Protein AF-A0A7C3NTG4-F1 (afdb_monomer_lite)

pLDDT: mean 91.97, std 10.84, range [51.81, 98.12]

Structure (mmCIF, N/CA/C/O backbone):
data_AF-A0A7C3NTG4-F1
#
_entry.id   AF-A0A7C3NTG4-F1
#
loop_
_atom_site.group_PDB
_atom_site.id
_atom_site.type_symbol
_atom_site.label_atom_id
_atom_site.label_alt_id
_atom_site.label_comp_id
_atom_site.label_asym_id
_atom_site.label_entity_id
_atom_site.label_seq_id
_atom_site.pdbx_PDB_ins_code
_atom_site.Cartn_x
_atom_site.Cartn_y
_atom_site.Cartn_z
_atom_site.occupancy
_atom_site.B_iso_or_equiv
_atom_site.auth_seq_id
_atom_site.auth_comp_id
_atom_site.auth_asym_id
_atom_site.auth_atom_id
_atom_site.pdbx_PDB_model_num
ATOM 1 N N . LEU A 1 1 ? 11.802 -4.890 -11.466 1.00 82.88 1 LEU A N 1
ATOM 2 C CA . LEU A 1 1 ? 12.333 -4.230 -10.241 1.00 82.88 1 LEU A CA 1
ATOM 3 C C . LEU A 1 1 ? 13.856 -4.164 -10.267 1.00 82.88 1 LEU A C 1
ATOM 5 O O . LEU A 1 1 ? 14.389 -3.076 -10.109 1.00 82.88 1 LEU A O 1
ATOM 9 N N . LEU A 1 2 ? 14.538 -5.274 -10.559 1.00 88.81 2 LEU A N 1
ATOM 10 C CA . LEU A 1 2 ? 15.988 -5.281 -10.804 1.00 88.81 2 LEU A CA 1
ATOM 11 C C . LEU A 1 2 ? 16.382 -4.386 -11.991 1.00 88.81 2 LEU A C 1
ATOM 13 O O . LEU A 1 2 ? 17.257 -3.544 -11.856 1.00 88.81 2 LEU A O 1
ATOM 17 N N . GLU A 1 3 ? 15.638 -4.454 -13.100 1.00 91.19 3 GLU A N 1
ATOM 18 C CA . GLU A 1 3 ? 15.817 -3.563 -14.267 1.00 91.19 3 GLU A CA 1
ATOM 19 C C . GLU A 1 3 ? 15.560 -2.077 -13.961 1.00 91.19 3 GLU A C 1
ATOM 21 O O . GLU A 1 3 ? 15.932 -1.206 -14.737 1.00 91.19 3 GLU A O 1
ATOM 26 N N . ARG A 1 4 ? 14.930 -1.774 -12.817 1.00 91.69 4 ARG A N 1
ATOM 27 C CA . ARG A 1 4 ? 14.737 -0.403 -12.320 1.00 91.69 4 ARG A CA 1
ATOM 28 C C . ARG A 1 4 ? 15.848 0.028 -11.351 1.00 91.69 4 ARG A C 1
ATOM 30 O O . ARG A 1 4 ? 15.695 1.040 -10.679 1.00 91.69 4 ARG A O 1
ATOM 37 N N . GLY A 1 5 ? 16.929 -0.749 -11.249 1.00 94.12 5 GLY A N 1
ATOM 38 C CA . GLY A 1 5 ? 18.088 -0.456 -10.404 1.00 94.12 5 GLY A CA 1
ATOM 39 C C . GLY A 1 5 ? 17.895 -0.753 -8.915 1.00 94.12 5 GLY A C 1
ATOM 40 O O . GLY A 1 5 ? 18.700 -0.309 -8.102 1.00 94.12 5 GLY A O 1
ATOM 41 N N . LEU A 1 6 ? 16.840 -1.479 -8.525 1.00 95.38 6 LEU A N 1
ATOM 42 C CA . LEU A 1 6 ? 16.614 -1.800 -7.115 1.00 95.38 6 LEU A CA 1
ATOM 43 C C . LEU A 1 6 ? 17.564 -2.910 -6.631 1.00 95.38 6 LEU A C 1
ATOM 45 O O . LEU A 1 6 ? 17.782 -3.880 -7.364 1.00 95.38 6 LEU A O 1
ATOM 49 N N . PRO A 1 7 ? 18.079 -2.826 -5.388 1.00 97.38 7 PRO A N 1
ATOM 50 C CA . PRO A 1 7 ? 18.949 -3.854 -4.828 1.00 97.38 7 PRO A CA 1
ATOM 51 C C . PRO A 1 7 ? 18.289 -5.237 -4.786 1.00 97.38 7 PRO A C 1
ATOM 53 O O . PRO A 1 7 ? 17.107 -5.364 -4.463 1.00 97.38 7 PRO A O 1
ATOM 56 N N . VAL A 1 8 ? 19.074 -6.293 -5.024 1.00 96.88 8 VAL A N 1
ATOM 57 C CA . VAL A 1 8 ? 18.583 -7.687 -5.054 1.00 96.88 8 VAL A CA 1
ATOM 58 C C . VAL A 1 8 ? 17.860 -8.082 -3.765 1.00 96.88 8 VAL A C 1
ATOM 60 O O . VAL A 1 8 ? 16.781 -8.668 -3.817 1.00 96.88 8 VAL A O 1
ATOM 63 N N . HIS A 1 9 ? 18.406 -7.716 -2.603 1.00 96.38 9 HIS A N 1
ATOM 64 C CA . HIS A 1 9 ? 17.787 -8.034 -1.314 1.00 96.38 9 HIS A CA 1
ATOM 65 C C . HIS A 1 9 ? 16.402 -7.383 -1.154 1.00 96.38 9 HIS A C 1
ATOM 67 O O . HIS A 1 9 ? 15.493 -8.008 -0.612 1.00 96.38 9 HIS A O 1
ATOM 73 N N . LEU A 1 10 ? 16.213 -6.165 -1.675 1.00 97.00 10 LEU A N 1
ATOM 74 C CA . LEU A 1 10 ? 14.930 -5.467 -1.630 1.00 97.00 10 LEU A CA 1
ATOM 75 C C . LEU A 1 10 ? 13.905 -6.152 -2.535 1.00 97.00 10 LEU A C 1
ATOM 77 O O . LEU A 1 10 ? 12.759 -6.348 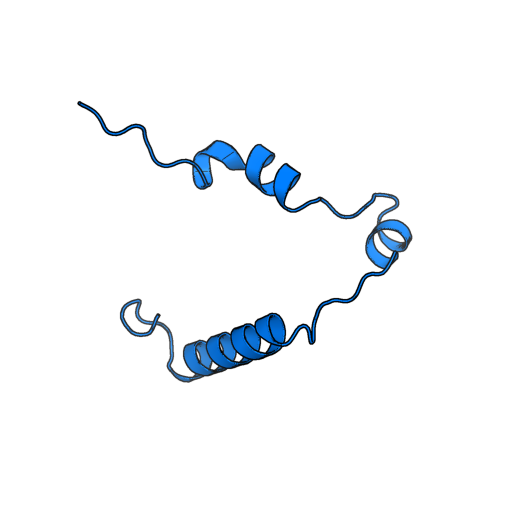-2.137 1.00 97.00 10 LEU A O 1
ATOM 81 N N . VAL A 1 11 ? 14.319 -6.554 -3.738 1.00 97.56 11 VAL A N 1
ATOM 82 C CA . VAL A 1 11 ? 13.438 -7.279 -4.660 1.00 97.56 11 VAL A CA 1
ATOM 83 C C . VAL A 1 11 ? 13.000 -8.614 -4.060 1.00 97.56 11 VAL A C 1
ATOM 85 O O . VAL A 1 11 ? 11.811 -8.925 -4.086 1.00 97.56 11 VAL A O 1
ATOM 88 N N . ASN A 1 12 ? 13.926 -9.358 -3.452 1.00 97.75 12 ASN A N 1
ATOM 89 C CA . ASN A 1 12 ? 13.617 -10.628 -2.794 1.00 97.75 12 ASN A CA 1
ATOM 90 C C . ASN A 1 12 ? 12.661 -10.445 -1.606 1.00 97.75 12 ASN A C 1
ATOM 92 O O . ASN A 1 12 ? 11.721 -11.226 -1.436 1.00 97.75 12 ASN A O 1
ATOM 96 N N . HIS A 1 13 ? 12.863 -9.393 -0.807 1.00 97.19 13 HIS A N 1
ATOM 97 C CA . HIS A 1 13 ? 11.963 -9.060 0.293 1.00 97.19 13 HIS A CA 1
ATOM 98 C C . HIS A 1 13 ? 10.543 -8.765 -0.212 1.00 97.19 13 HIS A C 1
ATOM 100 O O . HIS A 1 13 ? 9.581 -9.362 0.269 1.00 97.19 13 HIS A O 1
ATOM 106 N N . LEU A 1 14 ? 10.405 -7.903 -1.225 1.00 96.81 14 LEU A N 1
ATOM 107 C CA . LEU A 1 14 ? 9.102 -7.546 -1.795 1.00 96.81 14 LEU A CA 1
ATOM 108 C C . LEU A 1 14 ? 8.385 -8.748 -2.419 1.00 96.81 14 LEU A C 1
ATOM 110 O O . LEU A 1 14 ? 7.179 -8.891 -2.232 1.00 96.81 14 LEU A O 1
ATOM 114 N N . ALA A 1 15 ? 9.114 -9.622 -3.119 1.00 96.94 15 ALA A N 1
ATOM 115 C CA . ALA A 1 15 ? 8.553 -10.855 -3.671 1.00 96.94 15 ALA A CA 1
ATOM 116 C C . ALA A 1 15 ? 7.968 -11.744 -2.562 1.00 96.94 15 ALA A C 1
ATOM 118 O O . ALA A 1 15 ? 6.814 -12.160 -2.642 1.00 96.94 15 ALA A O 1
ATOM 119 N N . THR A 1 16 ? 8.718 -11.926 -1.473 1.00 97.75 16 THR A N 1
ATOM 120 C CA . THR A 1 16 ? 8.263 -12.707 -0.314 1.00 97.75 16 THR A CA 1
ATOM 121 C C . THR A 1 16 ? 7.012 -12.095 0.328 1.00 97.75 16 THR A C 1
ATOM 123 O O . THR A 1 16 ? 6.052 -12.803 0.627 1.00 97.75 16 THR A O 1
ATOM 126 N N . MET A 1 17 ? 6.982 -10.770 0.513 1.00 97.75 17 MET A N 1
ATOM 127 C CA . MET A 1 17 ? 5.817 -10.072 1.073 1.00 97.75 17 MET A CA 1
ATOM 128 C C . MET A 1 17 ? 4.577 -10.211 0.180 1.00 97.75 17 MET A C 1
ATOM 130 O O . MET A 1 17 ? 3.474 -10.416 0.689 1.00 97.75 17 MET A O 1
ATOM 134 N N . ALA A 1 18 ? 4.751 -10.149 -1.144 1.00 97.06 18 ALA A N 1
ATOM 135 C CA . ALA A 1 18 ? 3.667 -10.353 -2.100 1.00 97.06 18 ALA A CA 1
ATOM 136 C C . ALA A 1 18 ? 3.097 -11.779 -2.027 1.00 97.06 18 ALA A C 1
ATOM 138 O O . ALA A 1 18 ? 1.877 -11.953 -2.069 1.00 97.06 18 ALA A O 1
ATOM 139 N N . ASP A 1 19 ? 3.950 -12.792 -1.864 1.00 97.88 19 ASP A N 1
ATOM 140 C CA . ASP A 1 19 ? 3.512 -14.182 -1.712 1.00 97.88 19 ASP A CA 1
ATOM 141 C C . ASP A 1 19 ? 2.728 -14.401 -0.414 1.00 97.88 19 ASP A C 1
ATOM 143 O O . ASP A 1 19 ? 1.664 -15.024 -0.430 1.00 97.88 19 ASP A O 1
ATOM 147 N N . LEU A 1 20 ? 3.183 -13.815 0.696 1.00 97.75 20 LEU A N 1
ATOM 148 C CA . LEU A 1 20 ? 2.459 -13.850 1.970 1.00 97.75 20 LEU A CA 1
ATOM 149 C C . LEU A 1 20 ? 1.097 -13.149 1.886 1.00 97.75 20 LEU A C 1
ATOM 151 O O . LEU A 1 20 ? 0.115 -13.648 2.441 1.00 97.75 20 LEU A O 1
ATOM 155 N N . HIS A 1 21 ? 1.021 -12.019 1.181 1.00 95.94 21 HIS A N 1
ATOM 156 C CA . HIS A 1 21 ? -0.237 -11.311 0.956 1.00 95.94 21 HIS A CA 1
ATOM 157 C C . HIS A 1 21 ? -1.197 -12.130 0.087 1.00 95.94 21 HIS A C 1
ATOM 159 O O . HIS A 1 21 ? -2.384 -12.202 0.392 1.00 95.94 21 HIS A O 1
ATOM 165 N N . ARG A 1 22 ? -0.705 -12.799 -0.965 1.00 95.94 22 ARG A N 1
ATOM 166 C CA . ARG A 1 22 ? -1.531 -13.691 -1.796 1.00 95.94 22 ARG A CA 1
ATOM 167 C C . ARG A 1 22 ? -2.042 -14.899 -1.011 1.00 95.94 22 ARG A C 1
ATOM 169 O O . ARG A 1 22 ? -3.146 -15.365 -1.262 1.00 95.94 22 ARG A O 1
ATOM 176 N N . ALA A 1 23 ? -1.261 -15.377 -0.046 1.00 97.88 23 ALA A N 1
ATOM 177 C CA . ALA A 1 23 ? -1.661 -16.428 0.884 1.00 97.88 23 ALA A CA 1
ATOM 178 C C . ALA A 1 23 ? -2.593 -15.938 2.018 1.00 97.88 23 ALA A C 1
ATOM 180 O O . ALA A 1 23 ? -2.821 -16.686 2.969 1.00 97.88 23 ALA A O 1
ATOM 181 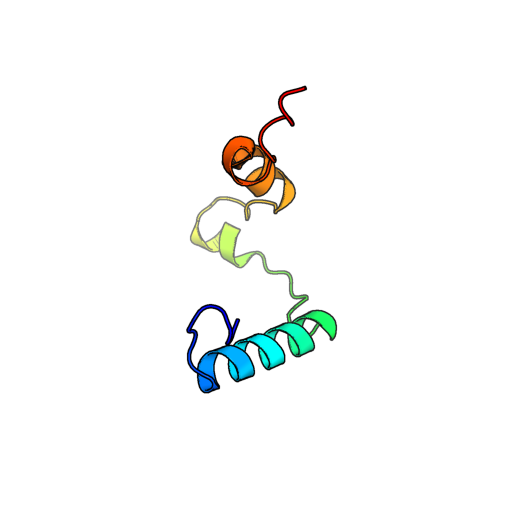N N . GLY A 1 24 ? -3.086 -14.691 1.970 1.00 96.12 24 GLY A N 1
ATOM 182 C CA . GLY A 1 24 ? -4.034 -14.133 2.943 1.00 96.12 24 GLY A CA 1
ATOM 183 C C . GLY A 1 24 ? -3.452 -13.914 4.342 1.00 96.12 24 GLY A C 1
ATOM 184 O O . GLY A 1 24 ? -4.185 -13.707 5.305 1.00 96.12 24 GLY A O 1
ATOM 185 N N . ARG A 1 25 ? -2.121 -13.951 4.510 1.00 95.75 25 ARG A N 1
ATOM 186 C CA . ARG A 1 25 ? -1.475 -13.863 5.841 1.00 95.75 25 ARG A CA 1
ATOM 187 C C . ARG A 1 25 ? -1.631 -12.488 6.504 1.00 95.75 25 ARG A C 1
ATOM 189 O O . ARG A 1 25 ? -1.359 -12.343 7.702 1.00 95.75 25 ARG A O 1
ATOM 196 N N . TYR A 1 26 ? -2.075 -11.5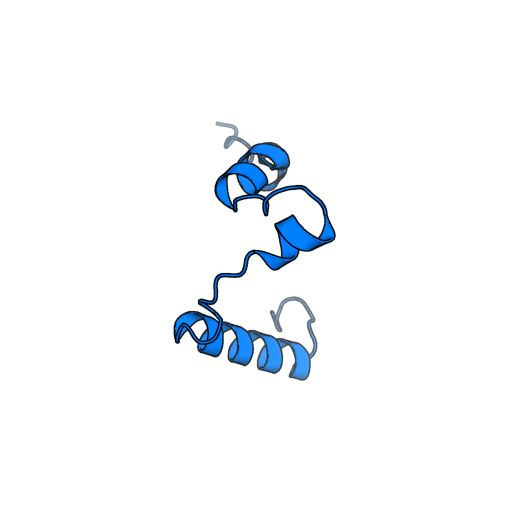01 5.729 1.00 93.00 26 TYR A N 1
ATOM 197 C CA . TYR A 1 26 ? -2.339 -10.131 6.156 1.00 93.00 26 TYR A CA 1
ATOM 198 C C . TYR A 1 26 ? -3.822 -9.756 6.130 1.00 93.00 26 TYR A C 1
ATOM 200 O O . TYR A 1 26 ? -4.138 -8.611 6.440 1.00 93.00 26 TYR A O 1
ATOM 208 N N . ASP A 1 27 ? -4.720 -10.702 5.845 1.00 92.75 27 ASP A N 1
ATOM 209 C CA . ASP A 1 27 ? -6.165 -10.468 5.806 1.00 92.75 27 ASP A CA 1
ATOM 210 C C . ASP A 1 27 ? -6.707 -10.385 7.240 1.00 92.75 27 ASP A C 1
ATOM 212 O O . ASP A 1 27 ? -7.359 -11.285 7.767 1.00 92.75 27 ASP A O 1
ATOM 216 N N . ARG A 1 28 ? -6.356 -9.293 7.917 1.00 90.19 28 ARG A N 1
ATOM 217 C CA . ARG A 1 28 ? -6.792 -8.951 9.266 1.00 90.19 28 ARG A CA 1
ATOM 218 C C . ARG A 1 28 ? -7.5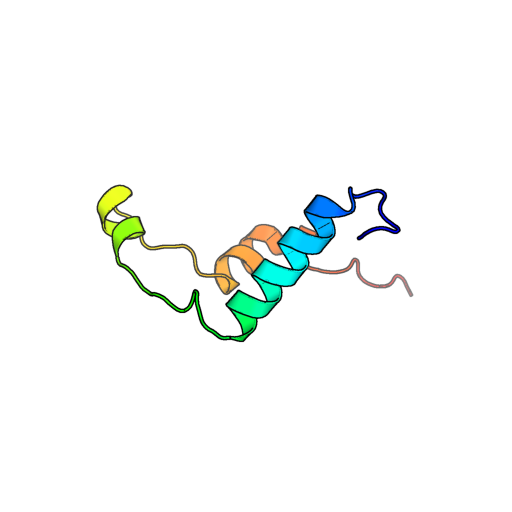38 -7.630 9.229 1.00 90.19 28 ARG A C 1
ATOM 220 O O . ARG A 1 28 ? -7.104 -6.673 8.595 1.00 90.19 28 ARG A O 1
ATOM 227 N N . MET A 1 29 ? -8.639 -7.581 9.967 1.00 92.06 29 MET A N 1
ATOM 228 C CA . MET A 1 29 ? -9.410 -6.370 10.204 1.00 92.06 29 MET A CA 1
ATOM 229 C C . MET A 1 29 ? -9.309 -6.009 11.684 1.00 92.06 29 MET A C 1
ATOM 231 O O . MET A 1 29 ? -9.401 -6.884 12.542 1.00 92.06 29 MET A O 1
ATOM 235 N N . SER A 1 30 ? -9.095 -4.728 11.967 1.00 94.38 30 SER A N 1
ATOM 236 C CA . SER A 1 30 ? -9.069 -4.172 13.318 1.00 94.38 30 SER A CA 1
ATOM 237 C C . SER A 1 30 ? -9.690 -2.778 13.305 1.00 94.38 30 SER A C 1
ATOM 239 O O . SER A 1 30 ? -9.647 -2.085 12.285 1.00 94.38 30 SER A O 1
ATOM 241 N N . ASP A 1 31 ? -10.232 -2.357 14.444 1.00 96.25 31 ASP A N 1
ATOM 242 C CA . ASP A 1 31 ? -10.758 -1.007 14.653 1.00 96.25 31 ASP A CA 1
ATOM 243 C C . ASP A 1 31 ? -9.686 -0.011 15.131 1.00 96.25 31 ASP A C 1
ATOM 245 O O . ASP A 1 31 ? -10.000 1.158 15.353 1.00 96.25 31 ASP A O 1
ATOM 249 N N . ASP A 1 32 ? -8.417 -0.427 15.235 1.00 96.50 32 ASP A N 1
ATOM 250 C CA . ASP A 1 32 ? -7.323 0.383 15.799 1.00 96.50 32 ASP A CA 1
ATOM 251 C C . ASP A 1 32 ? -7.198 1.771 15.164 1.00 96.50 32 ASP A C 1
ATOM 253 O O . ASP A 1 32 ? -7.002 2.759 15.868 1.00 96.50 32 ASP A O 1
ATOM 257 N N . VAL A 1 33 ? -7.372 1.884 13.842 1.00 96.19 33 VAL A N 1
ATOM 258 C CA . VAL A 1 33 ? -7.327 3.185 13.153 1.00 96.19 33 VAL A CA 1
ATOM 259 C C . VAL A 1 33 ? -8.403 4.125 13.694 1.00 96.19 33 VAL A C 1
ATOM 261 O O . VAL A 1 33 ? -8.117 5.289 13.969 1.00 96.19 33 VAL A O 1
ATOM 264 N N . ARG A 1 34 ? -9.621 3.619 13.916 1.00 97.19 34 ARG A N 1
ATOM 265 C CA . ARG A 1 34 ? -10.713 4.405 14.498 1.00 97.19 34 ARG A CA 1
ATOM 266 C C . ARG A 1 34 ? -10.437 4.738 15.953 1.00 97.19 34 ARG A C 1
ATOM 268 O O . ARG A 1 34 ? -10.616 5.888 16.337 1.00 97.19 34 ARG A O 1
ATOM 275 N N . THR A 1 35 ? -9.981 3.767 16.735 1.00 98.12 35 THR A N 1
ATOM 276 C CA . THR A 1 35 ? -9.664 3.965 18.154 1.00 98.12 35 THR A CA 1
ATOM 277 C C . THR A 1 35 ? -8.594 5.040 18.350 1.00 98.12 35 THR A C 1
ATOM 279 O O . THR A 1 35 ? -8.728 5.876 19.237 1.00 98.12 35 THR A O 1
ATOM 282 N N . LEU A 1 36 ? -7.555 5.053 17.511 1.00 97.88 36 LEU A N 1
ATOM 283 C CA . LEU A 1 36 ? -6.418 5.966 17.656 1.00 97.88 36 LEU A CA 1
ATOM 284 C C . LEU A 1 36 ? -6.647 7.343 17.026 1.00 97.88 36 LEU A C 1
ATOM 286 O O . LEU A 1 36 ? -6.112 8.331 17.520 1.00 97.88 36 LEU A O 1
ATOM 290 N N . THR A 1 37 ? -7.406 7.428 15.931 1.00 97.31 37 THR A N 1
ATOM 291 C CA . THR A 1 37 ? -7.566 8.684 15.170 1.00 97.31 37 THR A CA 1
ATOM 292 C C . THR A 1 37 ? -8.954 9.312 15.302 1.00 97.31 37 THR A C 1
ATOM 294 O O . THR A 1 37 ? -9.177 10.423 14.829 1.00 97.31 37 THR A O 1
ATOM 297 N N . GLY A 1 38 ? -9.916 8.597 15.892 1.00 97.12 38 GLY A N 1
ATOM 298 C CA . GLY A 1 38 ? -11.330 8.971 15.906 1.00 97.12 38 GLY A CA 1
ATOM 299 C C . GLY A 1 38 ? -12.022 8.849 14.543 1.00 97.12 38 GLY A C 1
ATOM 300 O O . GLY A 1 38 ? -13.221 9.102 14.454 1.00 97.12 38 GLY A O 1
ATOM 301 N N . GLN A 1 39 ? -11.306 8.474 13.478 1.00 95.50 39 GLN A N 1
ATOM 302 C CA . GLN A 1 39 ? -11.811 8.362 12.109 1.00 95.50 39 GLN A CA 1
ATOM 303 C C . GLN A 1 39 ? -11.604 6.941 11.571 1.00 95.50 39 GLN A C 1
ATOM 305 O O . GLN A 1 39 ? -10.632 6.265 11.895 1.00 95.50 39 GLN A O 1
ATOM 310 N N . GLY A 1 40 ? -12.534 6.454 10.748 1.00 95.25 40 GLY A N 1
ATOM 311 C CA . GLY A 1 40 ? -12.386 5.138 10.120 1.00 95.25 40 GLY A CA 1
ATOM 312 C C . GLY A 1 40 ? -11.215 5.091 9.124 1.00 95.25 40 GLY A C 1
ATOM 313 O O . GLY A 1 40 ? -10.846 6.129 8.573 1.00 95.25 40 GLY A O 1
ATOM 314 N N . PRO A 1 41 ? -10.649 3.900 8.845 1.00 95.06 41 PRO A N 1
ATOM 315 C CA . PRO A 1 41 ? -9.641 3.757 7.800 1.00 95.06 41 PRO A CA 1
ATOM 316 C C . PRO A 1 41 ? -10.215 4.144 6.432 1.00 95.06 41 PRO A C 1
ATOM 318 O O . PRO A 1 41 ? -11.362 3.823 6.106 1.00 95.06 41 PRO A O 1
ATOM 321 N N . LEU A 1 42 ? -9.398 4.811 5.614 1.00 95.44 42 LEU A N 1
ATOM 322 C CA . LEU A 1 42 ? -9.764 5.166 4.246 1.00 95.44 42 LEU A CA 1
ATOM 323 C C . LEU A 1 42 ? -9.849 3.900 3.387 1.00 95.44 42 LEU A C 1
ATOM 325 O O . LEU A 1 42 ? -8.915 3.097 3.351 1.00 95.44 42 LEU A O 1
ATOM 329 N N . ARG A 1 43 ? -10.957 3.726 2.661 1.00 95.31 43 ARG A N 1
ATOM 330 C CA . ARG A 1 43 ? -11.096 2.603 1.731 1.00 95.31 43 ARG A CA 1
ATOM 331 C C . ARG A 1 43 ? -10.185 2.815 0.526 1.00 95.31 43 ARG A C 1
ATOM 333 O O . ARG A 1 43 ? -10.056 3.931 0.029 1.00 95.31 43 ARG A O 1
ATOM 340 N N . VAL A 1 44 ? -9.645 1.726 -0.020 1.00 95.00 44 VAL A N 1
ATOM 341 C CA . VAL A 1 44 ? -8.790 1.770 -1.223 1.00 95.00 44 VAL A CA 1
ATOM 342 C C . VAL A 1 44 ? -9.499 2.464 -2.391 1.00 95.00 44 VAL A C 1
ATOM 344 O O . VAL A 1 44 ? -8.901 3.285 -3.075 1.00 95.00 44 VAL A O 1
ATOM 347 N N . GLN A 1 45 ? -10.793 2.199 -2.585 1.00 96.44 45 GLN A N 1
ATOM 348 C CA . GLN A 1 45 ? -11.597 2.839 -3.633 1.00 96.44 45 GLN A CA 1
ATOM 349 C C . GLN A 1 45 ? -11.660 4.371 -3.490 1.00 96.44 45 GLN A C 1
ATOM 351 O O . GLN A 1 45 ? -11.569 5.084 -4.488 1.00 96.44 45 GLN A O 1
ATOM 356 N N . ASP A 1 46 ? -11.773 4.875 -2.259 1.00 97.44 46 ASP A N 1
ATOM 357 C CA . ASP A 1 46 ? -11.864 6.307 -1.976 1.00 97.44 46 ASP A CA 1
ATOM 358 C C . ASP A 1 46 ? -10.480 6.947 -2.126 1.00 97.44 46 ASP A C 1
ATOM 360 O O . ASP A 1 46 ? -10.344 8.011 -2.725 1.00 97.44 46 ASP A O 1
ATOM 364 N N . PHE A 1 47 ? -9.425 6.246 -1.694 1.00 97.00 47 PHE A N 1
ATOM 365 C CA . PHE A 1 47 ? -8.041 6.648 -1.936 1.00 97.00 47 PHE A CA 1
ATOM 366 C C . PHE A 1 47 ? -7.728 6.793 -3.433 1.00 97.00 47 PHE A C 1
ATOM 368 O O . PHE A 1 47 ? -7.161 7.807 -3.842 1.00 97.00 47 PHE A O 1
ATOM 375 N N . VAL A 1 48 ? -8.120 5.818 -4.261 1.00 96.31 48 VAL A N 1
ATOM 376 C CA . VAL A 1 48 ? -7.905 5.868 -5.717 1.00 96.31 48 VAL A CA 1
ATOM 377 C C . VAL A 1 48 ? -8.670 7.036 -6.339 1.00 96.31 48 VAL A C 1
ATOM 379 O O . VAL A 1 48 ? -8.100 7.768 -7.146 1.00 96.31 48 VAL A O 1
ATOM 382 N N . ARG A 1 49 ? -9.927 7.267 -5.931 1.00 96.12 49 ARG A N 1
ATOM 383 C CA . ARG A 1 49 ? -10.730 8.411 -6.402 1.00 96.12 49 ARG A CA 1
ATOM 384 C C . ARG A 1 49 ? -10.086 9.751 -6.047 1.00 96.12 49 ARG A C 1
ATOM 386 O O . ARG A 1 49 ? -9.972 10.610 -6.916 1.00 96.12 49 ARG A O 1
ATOM 393 N N . ASN A 1 50 ? -9.606 9.907 -4.814 1.00 96.75 50 ASN A N 1
ATOM 394 C CA . ASN A 1 50 ? -8.947 11.136 -4.360 1.00 96.75 50 ASN A CA 1
ATOM 395 C C . ASN A 1 50 ? -7.631 11.420 -5.105 1.00 96.75 50 ASN A C 1
ATOM 397 O O . ASN A 1 50 ? -7.190 12.562 -5.158 1.00 96.75 50 ASN A O 1
ATOM 401 N N . ASN A 1 51 ? -7.019 10.393 -5.702 1.00 95.50 51 ASN A N 1
ATOM 402 C CA . ASN A 1 51 ? -5.759 10.477 -6.438 1.00 95.50 51 ASN A CA 1
ATOM 403 C C . ASN A 1 51 ? -5.940 10.169 -7.935 1.00 95.50 51 ASN A C 1
ATOM 405 O O . ASN A 1 51 ? -5.011 9.692 -8.591 1.00 95.50 51 ASN A O 1
ATOM 409 N N . ALA A 1 52 ? -7.131 10.423 -8.490 1.00 94.19 52 ALA A N 1
ATOM 410 C CA . ALA A 1 52 ? -7.498 9.996 -9.841 1.00 94.19 52 ALA A CA 1
ATOM 411 C C . ALA A 1 52 ? -6.504 10.446 -10.926 1.00 94.19 52 ALA A C 1
ATOM 413 O O . ALA A 1 52 ? -6.246 9.684 -11.854 1.00 94.19 52 ALA A O 1
ATOM 414 N N . ALA A 1 53 ? -5.902 11.633 -10.792 1.00 92.56 53 ALA A N 1
ATOM 415 C CA . ALA A 1 53 ? -4.899 12.138 -11.733 1.00 92.56 53 ALA A CA 1
ATOM 416 C C . ALA A 1 53 ? -3.648 11.241 -11.831 1.00 92.56 53 ALA A C 1
ATOM 418 O O . ALA A 1 53 ? -3.060 11.128 -12.899 1.00 92.56 53 ALA A O 1
ATOM 419 N N . THR A 1 54 ? -3.263 10.576 -10.739 1.00 93.56 54 THR A N 1
ATOM 420 C CA . THR A 1 54 ? -2.116 9.655 -10.693 1.00 93.56 54 THR A CA 1
ATOM 421 C C . THR A 1 54 ? -2.475 8.266 -11.224 1.00 93.56 54 THR A C 1
ATOM 423 O O . THR A 1 54 ? -1.629 7.578 -11.791 1.00 93.56 54 THR A O 1
ATOM 426 N N . PHE A 1 55 ? -3.727 7.836 -11.032 1.00 92.19 55 PHE A N 1
ATOM 427 C CA . PHE A 1 55 ? -4.186 6.480 -11.364 1.00 92.19 55 PHE A CA 1
ATOM 428 C C . PHE A 1 55 ? -4.884 6.359 -12.724 1.00 92.19 55 PHE A C 1
ATOM 430 O O . PHE A 1 55 ? -5.116 5.244 -13.189 1.00 92.19 55 PHE A O 1
ATOM 437 N N . THR A 1 56 ? -5.209 7.475 -13.374 1.00 90.50 56 THR A N 1
ATOM 438 C CA . THR A 1 56 ? -5.808 7.486 -14.713 1.00 90.50 56 THR A CA 1
ATOM 439 C C . THR A 1 56 ? -4.717 7.741 -15.743 1.00 90.50 56 THR A C 1
ATOM 441 O O . THR A 1 56 ? -3.943 8.686 -15.612 1.00 90.50 56 THR A O 1
ATOM 444 N N . ALA A 1 57 ? -4.641 6.906 -16.781 1.00 76.94 57 ALA A N 1
ATOM 445 C CA . ALA A 1 57 ? -3.752 7.178 -17.905 1.00 76.94 57 ALA A CA 1
ATOM 446 C C . ALA A 1 57 ? -4.173 8.488 -18.599 1.00 76.94 57 ALA A C 1
ATOM 448 O O . ALA A 1 57 ? -5.376 8.755 -18.698 1.00 76.94 57 ALA A O 1
ATOM 449 N N . PRO A 1 58 ? -3.230 9.294 -19.119 1.00 65.94 58 PRO A N 1
ATOM 450 C CA . PRO A 1 58 ? -3.599 10.399 -19.991 1.00 65.94 58 PRO A CA 1
ATOM 451 C C . PRO A 1 58 ? -4.399 9.840 -21.173 1.00 65.94 58 PRO A C 1
ATOM 453 O O . PRO A 1 58 ? -4.036 8.801 -21.736 1.00 65.94 58 PRO A O 1
ATOM 456 N N . ALA A 1 59 ? -5.506 10.499 -21.526 1.00 61.44 59 ALA A N 1
ATOM 457 C CA . ALA A 1 59 ? -6.295 10.118 -22.689 1.00 61.44 59 ALA A CA 1
ATOM 458 C C . ALA A 1 59 ? -5.361 10.033 -23.904 1.00 61.44 59 ALA A C 1
ATOM 460 O O . ALA A 1 59 ? -4.595 10.960 -24.170 1.00 61.44 59 ALA A O 1
ATOM 461 N N . LYS A 1 60 ? -5.380 8.892 -24.599 1.00 54.81 60 LYS A N 1
ATOM 462 C CA . LYS A 1 60 ? -4.563 8.668 -25.791 1.00 54.81 60 LYS A CA 1
ATOM 463 C C . LYS A 1 60 ? -4.950 9.744 -26.811 1.00 54.81 60 LYS A C 1
ATOM 465 O O . LYS A 1 60 ? -6.071 9.714 -27.307 1.00 54.81 60 LYS A O 1
ATOM 470 N N . ALA A 1 61 ? -4.063 10.708 -27.0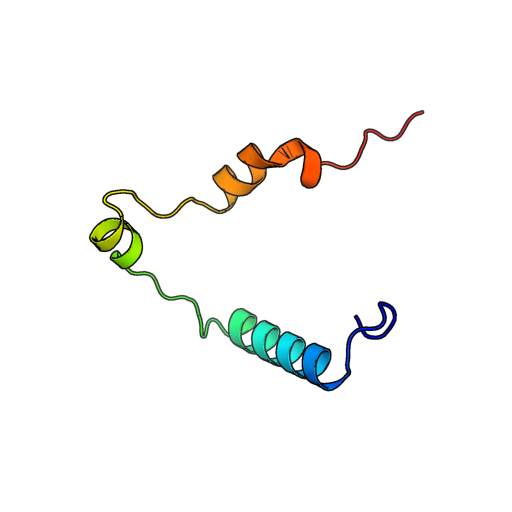60 1.00 54.47 61 ALA A N 1
ATOM 471 C CA . ALA A 1 61 ? -4.273 11.721 -28.086 1.00 54.47 61 ALA A CA 1
ATOM 472 C C . ALA A 1 61 ? -4.373 11.004 -29.441 1.00 54.47 61 ALA A C 1
ATOM 474 O O . ALA A 1 61 ? -3.420 10.343 -29.860 1.00 54.47 61 ALA A O 1
ATOM 475 N N . THR A 1 62 ? -5.565 11.041 -30.033 1.00 51.81 62 THR A N 1
ATOM 47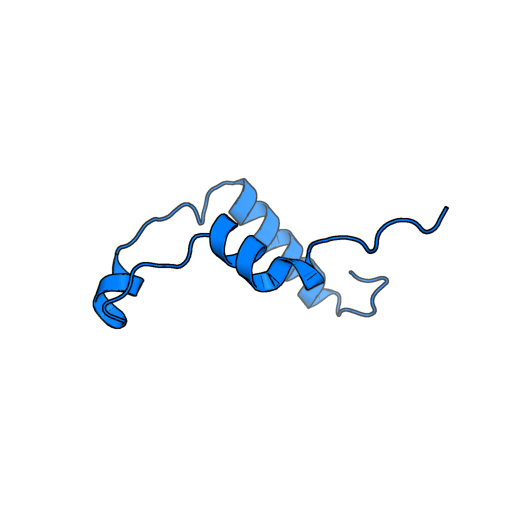6 C CA . THR A 1 62 ? -5.876 10.565 -31.388 1.00 51.81 62 THR A CA 1
ATOM 477 C C . THR A 1 62 ? -5.428 11.567 -32.429 1.00 51.81 62 THR A C 1
ATOM 479 O O . THR A 1 62 ? -5.674 12.771 -32.183 1.00 51.81 62 THR A O 1
#

Foldseek 3Di:
DVVVVDDPVVVVVVVVVVVCVVVVVVVDDDCVCCVPPVDGDDDPVNVCVVVVVVVDDDDPDD

Sequence (62 aa):
LLERGLPVHLVNHLATMADLHRAGRYDRMSDDVRTLTGQGPLRVQDFVRNNAATFTAPAKAT

Radius of gyration: 17.29 Å; chains: 1; bounding box: 31×29×50 Å

Secondary structure (DSSP, 8-state):
-GGGT--HHHHHHHHHHHHHHHTTTT----SHHHHHHSSPPPPHHHHHHHTHHHHSPPP---